Protein AF-A0A1I5PKV7-F1 (afdb_monomer_lite)

Secondary structure (DSSP, 8-state):
------------------PPP--HHHHHHHHHHHHHHHHH---HHHHHHHHHHHHHHHHHTT-HHHHHHHHHHHHHT-SS--HHHHHHHHHHHHHHHHHHHHT-HHHHHHHHHHHHHHHHHHHHHHHS--

pLDDT: mean 81.79, std 18.34, range [37.31, 97.25]

Structure (mmCIF, N/CA/C/O backbone):
data_AF-A0A1I5PKV7-F1
#
_entry.id   AF-A0A1I5PKV7-F1
#
loop_
_atom_site.group_PDB
_atom_site.id
_atom_site.type_symbol
_atom_site.label_atom_id
_atom_site.label_alt_id
_atom_site.label_comp_id
_atom_site.label_asym_id
_atom_site.label_entity_id
_atom_site.label_seq_id
_atom_site.pdbx_PDB_ins_code
_atom_site.Cartn_x
_atom_site.Cartn_y
_atom_site.Cartn_z
_atom_site.occupancy
_atom_site.B_iso_or_equiv
_atom_site.auth_seq_id
_atom_site.auth_comp_id
_atom_site.auth_asym_id
_atom_site.auth_atom_id
_atom_site.pdbx_PDB_model_num
ATOM 1 N N . MET A 1 1 ? 16.427 -5.528 67.989 1.00 38.84 1 MET A N 1
ATOM 2 C CA . MET A 1 1 ? 15.052 -5.386 67.463 1.00 38.84 1 MET A CA 1
ATOM 3 C C . MET A 1 1 ? 15.029 -4.163 66.560 1.00 38.84 1 MET A C 1
ATOM 5 O O . MET A 1 1 ? 15.044 -3.054 67.071 1.00 38.84 1 MET A O 1
ATOM 9 N N . GLY A 1 2 ? 15.132 -4.354 65.242 1.00 37.31 2 GLY A N 1
ATOM 10 C CA . GLY A 1 2 ? 15.108 -3.258 64.270 1.00 37.31 2 GLY A CA 1
ATOM 11 C C . GLY A 1 2 ? 13.691 -3.052 63.746 1.00 37.31 2 GLY A C 1
ATOM 12 O O . GLY A 1 2 ? 13.159 -3.929 63.074 1.00 37.31 2 GLY A O 1
ATOM 13 N N . LEU A 1 3 ? 13.081 -1.917 64.081 1.00 40.38 3 LEU A N 1
ATOM 14 C CA . LEU A 1 3 ? 11.834 -1.447 63.478 1.00 40.38 3 LEU A CA 1
ATOM 15 C C . LEU A 1 3 ? 12.156 -0.910 62.076 1.00 40.38 3 LEU A C 1
ATOM 17 O O . LEU A 1 3 ? 12.804 0.126 61.947 1.00 40.38 3 LEU A O 1
ATOM 21 N N . MET A 1 4 ? 11.746 -1.635 61.031 1.00 46.31 4 MET A N 1
ATOM 22 C CA . MET A 1 4 ? 11.853 -1.173 59.645 1.00 46.31 4 MET A CA 1
ATOM 23 C C . MET A 1 4 ? 10.849 -0.055 59.376 1.00 46.31 4 MET A C 1
ATOM 25 O O . MET A 1 4 ? 9.639 -0.218 59.538 1.00 46.31 4 MET A O 1
ATOM 29 N N . GLN A 1 5 ? 11.387 1.070 58.919 1.00 44.38 5 GLN A N 1
ATOM 30 C CA . GLN A 1 5 ? 10.661 2.205 58.384 1.00 44.38 5 GLN A CA 1
ATOM 31 C C . GLN A 1 5 ? 10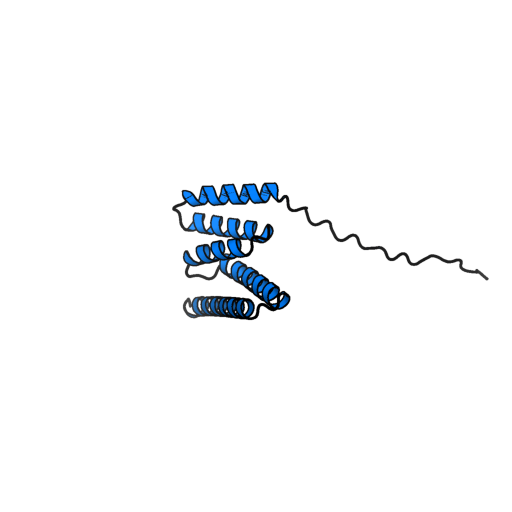.526 2.047 56.858 1.00 44.38 5 GLN A C 1
ATOM 33 O O . GLN A 1 5 ? 11.466 1.658 56.173 1.00 44.38 5 GLN A O 1
ATOM 38 N N . TRP A 1 6 ? 9.311 2.313 56.381 1.00 45.22 6 TRP A N 1
ATOM 39 C CA . TRP A 1 6 ? 8.806 2.351 55.004 1.00 45.22 6 TRP A CA 1
ATOM 40 C C . TRP A 1 6 ? 9.790 2.729 53.883 1.00 45.22 6 TRP A C 1
ATOM 42 O O . TRP A 1 6 ? 10.459 3.750 53.996 1.00 45.22 6 TRP A O 1
ATOM 52 N N . LEU A 1 7 ? 9.655 2.084 52.710 1.00 47.00 7 LEU A N 1
ATOM 53 C CA . LEU A 1 7 ? 9.795 2.765 51.414 1.00 47.00 7 LEU A CA 1
ATOM 54 C C . LEU A 1 7 ? 8.726 2.306 50.407 1.00 47.00 7 LEU A C 1
ATOM 56 O O . LEU A 1 7 ? 8.530 1.122 50.146 1.00 47.00 7 LEU A O 1
ATOM 60 N N . LYS A 1 8 ? 8.026 3.314 49.878 1.00 50.94 8 LYS A N 1
ATOM 61 C CA . LYS A 1 8 ? 6.991 3.280 48.843 1.00 50.94 8 LYS A CA 1
ATOM 62 C C . LYS A 1 8 ? 7.473 2.527 47.599 1.00 50.94 8 LYS A C 1
ATOM 64 O O . LYS A 1 8 ? 8.478 2.907 47.006 1.00 50.94 8 LYS A O 1
ATOM 69 N N . GLY A 1 9 ? 6.693 1.546 47.149 1.00 47.81 9 GLY A N 1
ATOM 70 C CA . GLY A 1 9 ? 6.793 1.007 45.795 1.00 47.81 9 GLY A CA 1
ATOM 71 C C . GLY A 1 9 ? 6.329 2.053 44.784 1.00 47.81 9 GLY A C 1
ATOM 72 O O . GLY A 1 9 ? 5.146 2.124 44.458 1.00 47.81 9 GLY A O 1
ATOM 73 N N . GLY A 1 10 ? 7.253 2.900 44.329 1.00 46.41 10 GLY A N 1
ATOM 74 C CA . GLY A 1 10 ? 7.056 3.707 43.133 1.00 46.41 10 GLY A CA 1
ATOM 75 C C . GLY A 1 10 ? 6.985 2.765 41.940 1.00 46.41 10 GLY A C 1
ATOM 76 O O . GLY A 1 10 ? 7.970 2.102 41.623 1.00 46.41 10 GLY A O 1
ATOM 77 N N . LYS A 1 11 ? 5.811 2.671 41.311 1.00 54.22 11 LYS A N 1
ATOM 78 C CA . LYS A 1 11 ? 5.700 2.102 39.970 1.00 54.22 11 LYS A CA 1
ATOM 79 C C . LYS A 1 11 ? 6.567 2.980 39.076 1.00 54.22 11 LYS A C 1
ATOM 81 O O . LYS A 1 11 ? 6.237 4.141 38.862 1.00 54.22 11 LYS A O 1
ATOM 86 N N . GLN A 1 12 ? 7.710 2.452 38.659 1.00 48.06 12 GLN A N 1
ATOM 87 C CA . GLN A 1 12 ? 8.489 3.048 37.590 1.00 48.06 12 GLN A CA 1
ATOM 88 C C . GLN A 1 12 ? 7.610 2.922 36.345 1.00 48.06 12 GLN A C 1
ATOM 90 O O . GLN A 1 12 ? 7.350 1.815 35.877 1.00 48.06 12 GLN A O 1
ATOM 95 N N . GLU A 1 13 ? 7.031 4.037 35.907 1.00 48.22 13 GLU A N 1
ATOM 96 C CA . GLU A 1 13 ? 6.468 4.141 34.568 1.00 48.22 13 GLU A CA 1
ATOM 97 C C . GLU A 1 13 ? 7.642 3.933 33.616 1.00 48.22 13 GLU A C 1
ATOM 99 O O . GLU A 1 13 ? 8.515 4.788 33.497 1.00 48.22 13 GLU A O 1
ATOM 104 N N . GLU A 1 14 ? 7.723 2.741 33.028 1.00 45.34 14 GLU A N 1
ATOM 105 C CA . GLU A 1 14 ? 8.645 2.470 31.936 1.00 45.34 14 GLU A CA 1
ATOM 106 C C . GLU A 1 14 ? 8.323 3.467 30.818 1.00 45.34 14 GLU A C 1
ATOM 108 O O . GLU A 1 14 ? 7.279 3.374 30.163 1.00 45.34 14 GLU A O 1
ATOM 113 N N . GLU A 1 15 ? 9.189 4.469 30.647 1.00 47.31 15 GLU A N 1
ATOM 114 C CA . GLU A 1 15 ? 9.140 5.387 29.517 1.00 47.31 15 GLU A CA 1
ATOM 115 C C . GLU A 1 15 ? 9.202 4.546 28.240 1.00 47.31 15 GLU A C 1
ATOM 117 O O . GLU A 1 15 ? 10.232 3.962 27.893 1.00 47.31 15 GLU A O 1
ATOM 122 N N . LYS A 1 16 ? 8.057 4.436 27.559 1.00 52.50 16 LYS A N 1
ATOM 123 C CA . LYS A 1 16 ? 7.973 3.809 26.241 1.00 52.50 16 LYS A CA 1
ATOM 124 C C . LYS A 1 16 ? 9.032 4.459 25.349 1.00 52.50 16 LYS A C 1
ATOM 126 O O . LYS A 1 16 ? 9.099 5.690 25.333 1.00 52.50 16 LYS A O 1
ATOM 131 N N . PRO A 1 17 ? 9.831 3.679 24.599 1.00 41.72 17 PRO A N 1
ATOM 132 C CA . PRO A 1 17 ? 10.849 4.249 23.732 1.00 41.72 17 PRO A CA 1
ATOM 133 C C . PRO A 1 17 ? 10.188 5.270 22.806 1.00 41.72 17 PRO A C 1
ATOM 135 O O . PRO A 1 17 ? 9.197 4.958 22.141 1.00 41.72 17 PRO A O 1
ATOM 138 N N . ALA A 1 18 ? 10.715 6.496 22.809 1.00 51.38 18 ALA A N 1
ATOM 139 C CA . ALA A 1 18 ? 10.309 7.541 21.887 1.00 51.38 18 ALA A CA 1
ATOM 140 C C . ALA A 1 18 ? 10.589 7.034 20.470 1.00 51.38 18 ALA A C 1
ATOM 142 O O . ALA A 1 18 ? 11.731 7.019 20.007 1.00 51.38 18 ALA A O 1
ATOM 143 N N . TYR A 1 19 ? 9.547 6.535 19.806 1.00 50.88 19 TYR A N 1
ATOM 144 C CA . TYR A 1 19 ? 9.611 6.227 18.387 1.00 50.88 19 TYR A CA 1
ATOM 145 C C . TYR A 1 19 ? 10.087 7.493 17.667 1.00 50.88 19 TYR A C 1
ATOM 147 O O . TYR A 1 19 ? 9.625 8.579 18.031 1.00 50.88 19 TYR A O 1
ATOM 155 N N . PRO A 1 20 ? 11.013 7.389 16.695 1.00 61.22 20 PRO A N 1
ATOM 156 C CA . PRO A 1 20 ? 11.468 8.558 15.961 1.00 61.22 20 PRO A CA 1
ATOM 157 C C . PRO A 1 20 ? 10.240 9.276 15.411 1.00 61.22 20 PRO A C 1
ATOM 159 O O . PRO A 1 20 ? 9.419 8.672 14.717 1.00 61.22 20 PRO A O 1
ATOM 162 N N . GLU A 1 21 ? 10.091 10.540 15.795 1.00 68.25 21 GLU A N 1
ATOM 163 C CA . GLU A 1 21 ? 8.958 11.358 15.398 1.00 68.25 21 GLU A CA 1
ATOM 164 C C . GLU A 1 21 ? 8.927 11.399 13.869 1.00 68.25 21 GLU A C 1
ATOM 166 O O . GLU A 1 21 ? 9.893 11.807 13.214 1.00 68.25 21 GLU A O 1
ATOM 171 N N . ILE A 1 22 ? 7.853 10.866 13.284 1.00 69.25 22 ILE A N 1
ATOM 172 C CA . ILE A 1 22 ? 7.703 10.839 11.833 1.00 69.25 22 ILE A CA 1
ATOM 173 C C . ILE A 1 22 ? 7.622 12.295 11.383 1.00 69.25 22 ILE A C 1
ATOM 175 O O . ILE A 1 22 ? 6.643 12.985 11.660 1.00 69.25 22 ILE A O 1
ATOM 179 N N . ASN A 1 23 ? 8.651 12.766 10.679 1.00 87.94 23 ASN A N 1
ATOM 180 C CA . ASN A 1 23 ? 8.620 14.090 10.079 1.00 87.94 23 ASN A CA 1
ATOM 181 C C . ASN A 1 23 ? 7.645 14.068 8.891 1.00 87.94 23 ASN A C 1
ATOM 183 O O . ASN A 1 23 ? 8.012 13.696 7.773 1.00 87.94 23 ASN A O 1
ATOM 187 N N . MET A 1 24 ? 6.393 14.439 9.166 1.00 87.31 24 MET A N 1
ATOM 188 C CA . MET A 1 24 ? 5.304 14.439 8.190 1.00 87.31 24 MET A CA 1
ATOM 189 C C . MET A 1 24 ? 5.591 15.368 7.009 1.00 87.31 24 MET A C 1
ATOM 191 O O . MET A 1 24 ? 5.295 15.005 5.879 1.00 87.31 24 MET A O 1
ATOM 195 N N . GLU A 1 25 ? 6.231 16.518 7.232 1.00 89.12 25 GLU A N 1
ATOM 196 C CA . GLU A 1 25 ? 6.594 17.451 6.157 1.00 89.12 25 GLU A CA 1
ATOM 197 C C . GLU A 1 25 ? 7.595 16.821 5.183 1.00 89.12 25 GLU A C 1
ATOM 199 O O . GLU A 1 25 ? 7.397 16.843 3.968 1.00 89.12 25 GLU A O 1
ATOM 204 N N . LYS A 1 26 ? 8.629 16.159 5.715 1.00 90.69 26 LYS A N 1
ATOM 205 C CA . LYS A 1 26 ? 9.594 15.416 4.901 1.00 90.69 26 LYS A CA 1
ATOM 206 C C . LYS A 1 26 ? 8.922 14.279 4.129 1.00 90.69 26 LYS A C 1
ATOM 208 O O . LYS A 1 26 ? 9.269 14.047 2.976 1.00 90.69 26 LYS A O 1
ATOM 213 N N . LYS A 1 27 ? 7.964 13.581 4.746 1.00 92.12 27 LYS A N 1
ATOM 214 C CA . LYS A 1 27 ? 7.221 12.484 4.109 1.00 92.12 27 LYS A CA 1
ATOM 215 C C . LYS A 1 27 ? 6.289 12.975 3.002 1.00 92.12 27 LYS A C 1
ATOM 217 O O . LYS A 1 27 ? 6.208 12.341 1.957 1.00 92.12 27 LYS A O 1
ATOM 222 N N . GLU A 1 28 ? 5.637 14.118 3.187 1.00 91.00 28 GLU A N 1
ATOM 223 C CA . GLU A 1 28 ? 4.837 14.759 2.137 1.00 91.00 28 GLU A CA 1
ATOM 224 C C . GLU A 1 28 ? 5.702 15.210 0.958 1.00 91.00 28 GLU A C 1
ATOM 226 O O . GLU A 1 28 ? 5.300 15.053 -0.195 1.00 91.00 28 GLU A O 1
ATOM 231 N N . GLN A 1 29 ? 6.902 15.731 1.225 1.00 93.25 29 GLN A N 1
ATOM 232 C CA . GLN A 1 29 ? 7.838 16.066 0.157 1.00 93.25 29 GLN A CA 1
ATOM 233 C C . GLN A 1 29 ? 8.306 14.810 -0.591 1.00 93.25 29 GLN A C 1
ATOM 235 O O . GLN A 1 29 ? 8.260 14.783 -1.815 1.00 93.25 29 GLN A O 1
ATOM 240 N N . GLU A 1 30 ? 8.645 13.741 0.133 1.00 94.69 30 GLU A N 1
ATOM 241 C CA . GLU A 1 30 ? 9.009 12.442 -0.447 1.00 94.69 30 GLU A CA 1
ATOM 242 C C . GLU A 1 30 ? 7.892 11.881 -1.351 1.00 94.69 30 GLU A C 1
ATOM 244 O O . GLU A 1 30 ? 8.168 11.413 -2.453 1.00 94.69 30 GLU A O 1
ATOM 249 N N . ILE A 1 31 ? 6.619 11.996 -0.943 1.00 94.69 31 ILE A N 1
ATOM 250 C CA . ILE A 1 31 ? 5.461 11.613 -1.774 1.00 94.69 31 ILE A CA 1
ATOM 251 C C . ILE A 1 31 ? 5.426 12.414 -3.078 1.00 94.69 31 ILE A C 1
ATOM 253 O O . ILE A 1 31 ? 5.199 11.838 -4.143 1.00 94.69 31 ILE A O 1
ATOM 257 N N . LYS A 1 32 ? 5.625 13.736 -3.010 1.00 94.62 32 LYS A N 1
ATOM 258 C CA . LYS A 1 32 ? 5.616 14.605 -4.197 1.00 94.62 32 LYS A CA 1
ATOM 259 C C . LYS A 1 32 ? 6.745 14.253 -5.156 1.00 94.62 32 LYS A C 1
ATOM 261 O O . LYS A 1 32 ? 6.492 14.115 -6.350 1.00 94.62 32 LYS A O 1
ATOM 266 N N . ASP A 1 33 ? 7.951 14.066 -4.632 1.00 94.50 33 ASP A N 1
ATOM 267 C CA . ASP A 1 33 ? 9.135 13.752 -5.431 1.00 94.50 33 ASP A CA 1
ATOM 268 C C . ASP A 1 33 ? 8.975 12.394 -6.136 1.00 94.50 33 ASP A C 1
ATOM 270 O O . ASP A 1 33 ? 9.238 12.276 -7.334 1.00 94.50 33 ASP A O 1
ATOM 274 N N . LEU A 1 34 ? 8.459 11.383 -5.424 1.00 94.44 34 LEU A N 1
ATOM 275 C CA . LEU A 1 34 ? 8.172 10.062 -5.992 1.00 94.44 34 LEU A CA 1
ATOM 276 C C . LEU A 1 34 ? 7.087 10.120 -7.073 1.00 94.44 34 LEU A C 1
ATOM 278 O O . LEU A 1 34 ? 7.263 9.532 -8.140 1.00 94.44 34 LEU A O 1
ATOM 282 N N . ARG A 1 35 ? 5.987 10.848 -6.829 1.00 94.31 35 ARG A N 1
ATOM 283 C CA . ARG A 1 35 ? 4.916 11.033 -7.823 1.00 94.31 35 ARG A CA 1
ATOM 284 C C . ARG A 1 35 ? 5.447 11.706 -9.087 1.00 94.31 35 ARG A C 1
ATOM 286 O O . ARG A 1 35 ? 5.167 11.220 -10.174 1.00 94.31 35 ARG A O 1
ATOM 293 N N . HIS A 1 36 ? 6.246 12.762 -8.946 1.00 93.56 36 HIS A N 1
ATOM 294 C CA . HIS A 1 36 ? 6.822 13.461 -10.092 1.00 93.56 36 HIS A CA 1
ATOM 295 C C . HIS A 1 36 ? 7.801 12.581 -10.880 1.00 93.56 36 HIS A C 1
ATOM 297 O O . HIS A 1 36 ? 7.757 12.552 -12.107 1.00 93.56 36 HIS A O 1
ATOM 303 N N . SER A 1 37 ? 8.645 11.803 -10.196 1.00 91.50 37 SER A N 1
ATOM 304 C CA . SER A 1 37 ? 9.527 10.847 -10.874 1.00 91.50 37 SER A CA 1
ATOM 305 C C . SER A 1 37 ? 8.733 9.854 -11.731 1.00 91.50 37 SER A C 1
ATOM 307 O O . SER A 1 37 ? 9.073 9.634 -12.894 1.00 91.50 37 SER A O 1
ATOM 309 N N . LEU A 1 38 ? 7.644 9.303 -11.184 1.00 90.31 38 LEU A N 1
ATOM 310 C CA . LEU A 1 38 ? 6.804 8.306 -11.855 1.00 90.31 38 LEU A CA 1
ATOM 311 C C . LEU A 1 38 ? 6.105 8.821 -13.128 1.00 90.31 38 LEU A C 1
ATOM 313 O O . LEU A 1 38 ? 5.684 8.005 -13.949 1.00 90.31 38 LEU A O 1
ATOM 317 N N . GLU A 1 39 ? 5.978 10.139 -13.325 1.00 89.88 39 GLU A N 1
ATOM 318 C CA . GLU A 1 39 ? 5.373 10.730 -14.534 1.00 89.88 39 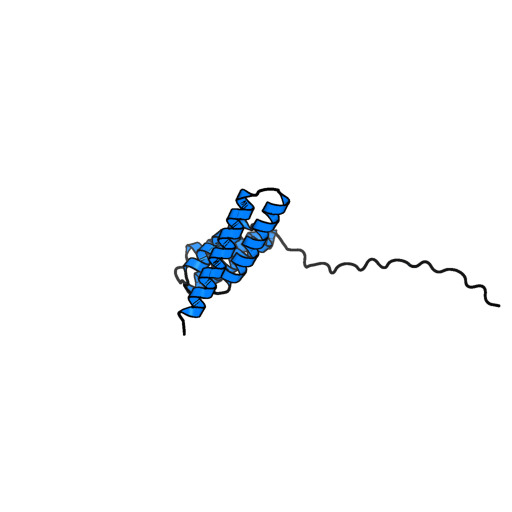GLU A CA 1
ATOM 319 C C . GLU A 1 39 ? 6.223 10.501 -15.792 1.00 89.88 39 GLU A C 1
ATOM 321 O O . GLU A 1 39 ? 5.690 10.450 -16.899 1.00 89.88 39 GLU A O 1
ATOM 326 N N . SER A 1 40 ? 7.539 10.357 -15.624 1.00 83.62 40 SER A N 1
ATOM 327 C CA . SER A 1 40 ? 8.505 10.222 -16.724 1.00 83.62 40 SER A CA 1
ATOM 328 C C . SER A 1 40 ? 9.197 8.859 -16.781 1.00 83.62 40 SER A C 1
ATOM 330 O O . SER A 1 40 ? 9.896 8.571 -17.752 1.00 83.62 40 SER A O 1
ATOM 332 N N . ASP A 1 41 ? 8.983 8.003 -15.779 1.00 82.88 41 ASP A N 1
ATOM 333 C CA . ASP A 1 41 ? 9.547 6.656 -15.740 1.00 82.88 41 ASP A CA 1
ATOM 334 C C . ASP A 1 41 ? 8.798 5.702 -16.679 1.00 82.88 41 ASP A C 1
ATOM 336 O O . ASP A 1 41 ? 7.634 5.348 -16.451 1.00 82.88 41 ASP A O 1
ATOM 340 N N . THR A 1 42 ? 9.504 5.241 -17.711 1.00 78.56 42 THR A N 1
ATOM 341 C CA . THR A 1 42 ? 9.017 4.244 -18.677 1.00 78.56 42 THR A CA 1
ATOM 342 C C . THR A 1 42 ? 9.515 2.830 -18.393 1.00 78.56 42 THR A C 1
ATOM 344 O O . THR A 1 42 ? 8.944 1.877 -18.914 1.00 78.56 42 THR A O 1
ATOM 347 N N . GLU A 1 43 ? 10.565 2.682 -17.580 1.00 87.56 43 GLU A N 1
ATOM 348 C CA . GLU A 1 43 ? 11.172 1.385 -17.273 1.00 87.56 43 GLU A CA 1
ATOM 349 C C . GLU A 1 43 ? 10.343 0.627 -16.221 1.00 87.56 43 GLU A C 1
ATOM 351 O O . GLU A 1 43 ? 10.222 1.113 -15.091 1.00 87.56 43 GLU A O 1
ATOM 356 N N . PRO A 1 44 ? 9.788 -0.560 -16.547 1.00 83.88 44 PRO A N 1
ATOM 357 C CA . PRO A 1 44 ? 8.890 -1.295 -15.653 1.00 83.88 44 PRO A CA 1
ATOM 358 C C . PRO A 1 44 ? 9.495 -1.595 -14.278 1.00 83.88 44 PRO A C 1
ATOM 360 O O . PRO A 1 44 ? 8.848 -1.357 -13.260 1.00 83.88 44 PRO A O 1
ATOM 363 N N . ASP A 1 45 ? 10.752 -2.043 -14.237 1.00 85.75 45 ASP A N 1
ATOM 364 C CA . ASP A 1 45 ? 11.420 -2.431 -12.991 1.00 85.75 45 ASP A CA 1
ATOM 365 C C . ASP A 1 45 ? 11.625 -1.243 -12.051 1.00 85.75 45 ASP A C 1
ATOM 367 O O . ASP A 1 45 ? 11.237 -1.275 -10.880 1.00 85.75 45 ASP A O 1
ATOM 371 N N . THR A 1 46 ? 12.145 -0.142 -12.588 1.00 87.94 46 THR A N 1
ATOM 372 C CA . THR A 1 46 ? 12.322 1.104 -11.837 1.00 87.94 46 THR A CA 1
ATOM 373 C C . THR A 1 46 ? 10.984 1.689 -11.389 1.00 87.94 46 THR A C 1
ATOM 375 O O . THR A 1 46 ? 10.870 2.206 -10.274 1.00 87.94 46 THR A O 1
ATOM 378 N N . ARG A 1 47 ? 9.949 1.590 -12.228 1.00 90.81 47 ARG A N 1
ATOM 379 C CA . ARG A 1 47 ? 8.604 2.061 -11.899 1.00 90.81 47 ARG A CA 1
ATOM 380 C C . ARG A 1 47 ? 8.014 1.275 -10.731 1.00 90.81 47 ARG A C 1
ATOM 382 O O . ARG A 1 47 ? 7.503 1.888 -9.799 1.00 90.81 47 ARG A O 1
ATOM 389 N N . VAL A 1 48 ? 8.137 -0.052 -10.723 1.00 89.94 48 VAL A N 1
ATOM 390 C CA . VAL A 1 48 ? 7.640 -0.888 -9.619 1.00 89.94 48 VAL A CA 1
ATOM 391 C C . VAL A 1 48 ? 8.364 -0.593 -8.311 1.00 89.94 48 VAL A C 1
ATOM 393 O O . VAL 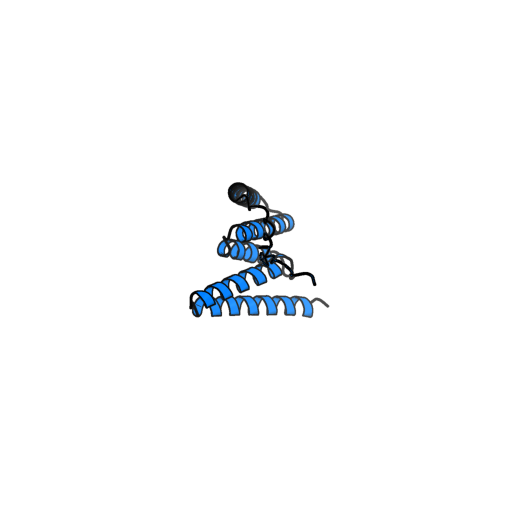A 1 48 ? 7.718 -0.476 -7.268 1.00 89.94 48 VAL A O 1
ATOM 396 N N . GLU A 1 49 ? 9.684 -0.417 -8.334 1.00 90.81 49 GLU A N 1
ATOM 397 C CA . GLU A 1 49 ? 10.433 -0.017 -7.139 1.00 90.81 49 GLU A CA 1
ATOM 398 C C . GLU A 1 49 ? 9.926 1.312 -6.563 1.00 90.81 49 GLU A C 1
ATOM 400 O O . GLU A 1 49 ? 9.669 1.408 -5.359 1.00 90.81 49 GLU A O 1
ATOM 405 N N . LYS A 1 50 ? 9.707 2.314 -7.419 1.00 93.44 50 LYS A N 1
ATOM 406 C CA . LYS A 1 50 ? 9.204 3.633 -7.011 1.00 93.44 50 LYS A CA 1
ATOM 407 C C . LYS A 1 50 ? 7.753 3.591 -6.540 1.00 93.44 50 LYS A C 1
ATOM 409 O O . LYS A 1 50 ? 7.435 4.222 -5.534 1.00 93.44 50 LYS A O 1
ATOM 414 N N . LEU A 1 51 ? 6.886 2.809 -7.186 1.00 94.00 51 LEU A N 1
ATOM 415 C CA . LEU A 1 51 ? 5.521 2.559 -6.709 1.00 94.00 51 LEU A CA 1
ATOM 416 C C . LEU A 1 51 ? 5.549 1.904 -5.322 1.00 94.00 51 LEU A C 1
ATOM 418 O O . LEU A 1 51 ? 4.860 2.344 -4.405 1.00 94.00 51 LEU A O 1
ATOM 422 N N . ASN A 1 52 ? 6.410 0.908 -5.112 1.00 93.62 52 ASN A N 1
ATOM 423 C CA . ASN A 1 52 ? 6.545 0.248 -3.813 1.00 93.62 52 ASN A CA 1
ATOM 424 C C . ASN A 1 52 ? 6.991 1.216 -2.711 1.00 93.62 52 ASN A C 1
ATOM 426 O O . ASN A 1 52 ? 6.441 1.170 -1.605 1.00 93.62 52 ASN A O 1
ATOM 430 N N . GLN A 1 53 ? 7.946 2.099 -3.018 1.00 94.94 53 GLN A N 1
ATOM 431 C CA . GLN A 1 53 ? 8.385 3.165 -2.116 1.00 94.94 53 GLN A CA 1
ATOM 432 C C . GLN A 1 53 ? 7.251 4.152 -1.825 1.00 94.94 53 GLN A C 1
ATOM 434 O O . GLN A 1 53 ? 6.969 4.426 -0.658 1.00 94.94 53 GLN A O 1
ATOM 439 N N . LEU A 1 54 ? 6.547 4.624 -2.857 1.00 96.06 54 LEU A N 1
ATOM 440 C CA . LEU A 1 54 ? 5.435 5.560 -2.715 1.00 96.06 54 LEU A CA 1
ATOM 441 C C . LEU A 1 54 ? 4.322 4.976 -1.837 1.00 96.06 54 LEU A C 1
ATOM 443 O O . LEU A 1 54 ? 3.894 5.627 -0.884 1.00 96.06 54 LEU A O 1
ATOM 447 N N . GLY A 1 55 ? 3.913 3.730 -2.084 1.00 96.00 55 GLY A N 1
ATOM 448 C CA . GLY A 1 55 ? 2.921 3.042 -1.259 1.00 96.00 55 GLY A CA 1
ATOM 449 C C . GLY A 1 55 ? 3.362 2.919 0.204 1.00 96.00 55 GLY A C 1
ATOM 450 O O . GLY A 1 55 ? 2.572 3.171 1.113 1.00 96.00 55 GLY A O 1
ATOM 451 N N . ALA A 1 56 ? 4.644 2.632 0.461 1.00 94.94 56 ALA A N 1
ATOM 452 C CA . ALA A 1 56 ? 5.172 2.557 1.824 1.00 94.94 56 ALA A CA 1
ATOM 453 C C . ALA A 1 56 ? 5.121 3.911 2.551 1.00 94.94 56 ALA A C 1
ATOM 455 O O . ALA A 1 56 ? 4.735 3.965 3.721 1.00 94.94 56 ALA A O 1
ATOM 456 N N . VAL A 1 57 ? 5.467 5.005 1.869 1.00 95.44 57 VAL A N 1
ATOM 457 C CA . VAL A 1 57 ? 5.413 6.360 2.441 1.00 95.44 57 VAL A CA 1
ATOM 458 C C . VAL A 1 57 ? 3.965 6.807 2.675 1.00 95.44 57 VAL A C 1
ATOM 460 O O . VAL A 1 57 ? 3.650 7.359 3.733 1.00 95.44 57 VAL A O 1
ATOM 463 N N . LEU A 1 58 ? 3.055 6.514 1.743 1.00 95.75 58 LEU A N 1
ATOM 464 C CA . LEU A 1 58 ? 1.619 6.773 1.901 1.00 95.75 58 LEU A CA 1
ATOM 465 C C . LEU A 1 58 ? 1.039 6.005 3.095 1.00 95.75 58 LEU A C 1
ATOM 467 O O . LEU A 1 58 ? 0.306 6.564 3.909 1.00 95.75 58 LEU A O 1
ATOM 471 N N . PHE A 1 59 ? 1.424 4.742 3.269 1.00 95.00 59 PHE A N 1
ATOM 472 C CA . PHE A 1 59 ? 0.976 3.943 4.405 1.00 95.00 59 PHE A CA 1
ATOM 473 C C . PHE A 1 59 ? 1.489 4.504 5.739 1.00 95.00 59 PHE A C 1
ATOM 475 O O . PHE A 1 59 ? 0.718 4.634 6.690 1.00 95.00 59 PHE A O 1
ATOM 482 N N . GLN A 1 60 ? 2.765 4.906 5.798 1.00 92.12 60 GLN A N 1
ATOM 483 C CA . GLN A 1 60 ? 3.374 5.527 6.984 1.00 92.12 60 GLN A CA 1
ATOM 484 C C . GLN A 1 60 ? 2.719 6.859 7.369 1.00 92.12 60 GLN A C 1
ATOM 486 O O . GLN A 1 60 ? 2.651 7.183 8.551 1.00 92.12 60 GLN A O 1
ATOM 491 N N . THR A 1 61 ? 2.220 7.616 6.391 1.00 92.00 61 THR A N 1
ATOM 492 C CA . THR A 1 61 ? 1.516 8.891 6.618 1.00 92.00 61 THR A CA 1
ATOM 493 C C . THR A 1 61 ? 0.018 8.717 6.889 1.00 92.00 61 THR A C 1
ATOM 495 O O . THR A 1 61 ? -0.703 9.699 7.043 1.00 92.00 61 THR A O 1
ATOM 498 N N . GLY A 1 62 ? -0.475 7.475 6.975 1.00 91.62 62 GLY A N 1
ATOM 499 C CA . GLY A 1 62 ? -1.882 7.169 7.243 1.00 91.62 62 GLY A CA 1
ATOM 500 C C . GLY A 1 62 ? -2.795 7.252 6.016 1.00 91.62 62 GLY A C 1
ATOM 501 O O . GLY A 1 62 ? -3.989 6.964 6.125 1.00 91.62 62 GLY A O 1
ATOM 502 N N . LYS A 1 63 ? -2.250 7.551 4.832 1.00 94.56 63 LYS A N 1
ATOM 503 C CA . LYS A 1 63 ? -2.950 7.565 3.537 1.00 94.56 63 LYS A CA 1
ATOM 504 C C . LYS A 1 63 ? -3.135 6.143 3.001 1.00 94.56 63 LYS A C 1
ATOM 506 O O . LYS A 1 63 ? -2.720 5.798 1.899 1.00 94.56 63 LYS A O 1
ATOM 511 N N . VAL A 1 64 ? -3.756 5.282 3.809 1.00 95.12 64 VAL A N 1
ATOM 512 C CA . VAL A 1 64 ? -3.847 3.835 3.549 1.00 95.12 64 VAL A CA 1
ATOM 513 C C . VAL A 1 64 ? -4.613 3.522 2.265 1.00 95.12 64 VAL A C 1
ATOM 515 O O . VAL A 1 64 ? -4.243 2.585 1.571 1.00 95.12 64 VAL A O 1
ATOM 518 N N . SER A 1 65 ? -5.659 4.288 1.929 1.00 95.56 65 SER A N 1
ATOM 519 C CA . SER A 1 65 ? -6.387 4.087 0.665 1.00 95.56 65 SER A CA 1
ATOM 520 C C . SER A 1 65 ? -5.488 4.341 -0.548 1.00 95.56 65 SER A C 1
ATOM 522 O O . SER A 1 65 ? -5.413 3.495 -1.428 1.00 95.56 65 SER A O 1
ATOM 524 N N . GLU A 1 66 ? -4.742 5.451 -0.551 1.00 96.12 66 GLU A N 1
ATOM 525 C CA . GLU A 1 66 ? -3.802 5.760 -1.636 1.00 96.12 66 GLU A CA 1
ATOM 526 C C . GLU A 1 66 ? -2.674 4.718 -1.703 1.00 96.12 66 GLU A C 1
ATOM 528 O O . GLU A 1 66 ? -2.276 4.300 -2.783 1.00 96.12 66 GLU A O 1
ATOM 533 N N . ALA A 1 67 ? -2.171 4.249 -0.554 1.00 96.75 67 ALA A N 1
ATOM 534 C CA . ALA A 1 67 ? -1.156 3.196 -0.520 1.00 96.75 67 ALA A CA 1
ATOM 535 C C . ALA A 1 67 ? -1.640 1.893 -1.181 1.00 96.75 67 ALA A C 1
ATOM 537 O O . ALA A 1 67 ? -0.872 1.244 -1.889 1.00 96.75 67 ALA A O 1
ATOM 538 N N . ILE A 1 68 ? -2.910 1.528 -0.963 1.00 96.44 68 ILE A N 1
ATOM 539 C CA . ILE A 1 68 ? -3.540 0.368 -1.602 1.00 96.44 68 ILE A CA 1
ATOM 540 C C . ILE A 1 68 ? -3.564 0.546 -3.118 1.00 96.44 68 ILE A C 1
ATOM 542 O O . ILE A 1 68 ? -3.098 -0.349 -3.811 1.00 96.44 68 ILE A O 1
ATOM 546 N N . GLU A 1 69 ? -4.041 1.685 -3.624 1.00 95.81 69 GLU A N 1
ATOM 547 C CA . GLU A 1 69 ? -4.101 1.952 -5.071 1.00 95.81 69 GLU A CA 1
ATOM 548 C C . GLU A 1 69 ? -2.718 1.827 -5.726 1.00 95.81 69 GLU A C 1
ATOM 550 O O . GLU A 1 69 ? -2.563 1.166 -6.751 1.00 95.81 69 GLU A O 1
ATOM 555 N N . ILE A 1 70 ? -1.687 2.389 -5.089 1.00 95.81 70 ILE A N 1
ATOM 556 C CA . ILE A 1 70 ? -0.311 2.336 -5.595 1.00 95.81 70 ILE A CA 1
ATOM 557 C C . ILE A 1 70 ? 0.253 0.910 -5.596 1.00 95.81 70 ILE A C 1
ATOM 559 O O . ILE A 1 70 ? 0.943 0.511 -6.538 1.00 95.81 70 ILE A O 1
ATOM 563 N N . TRP A 1 71 ? -0.017 0.112 -4.560 1.00 95.00 71 TRP A N 1
ATOM 564 C CA . TRP A 1 71 ? 0.425 -1.281 -4.555 1.00 95.00 71 TRP A CA 1
ATOM 565 C C . TRP A 1 71 ? -0.412 -2.173 -5.483 1.00 95.00 71 TRP A C 1
ATOM 567 O O . TRP A 1 71 ? 0.152 -3.113 -6.038 1.00 95.00 71 TRP A O 1
ATOM 577 N N . GLU A 1 72 ? -1.699 -1.877 -5.701 1.00 93.06 72 GLU A N 1
ATOM 578 C CA . GLU A 1 72 ? -2.536 -2.523 -6.726 1.00 93.06 72 GLU A CA 1
ATOM 579 C C . GLU A 1 72 ? -1.989 -2.240 -8.139 1.00 93.06 72 GLU A C 1
ATOM 581 O O . GLU A 1 72 ? -1.892 -3.160 -8.950 1.00 93.06 72 GLU A O 1
ATOM 586 N N . GLU A 1 73 ? -1.543 -1.008 -8.419 1.00 92.00 73 GLU A N 1
ATOM 587 C CA . GLU A 1 73 ? -0.831 -0.682 -9.664 1.00 92.00 73 GLU A CA 1
ATOM 588 C C . GLU A 1 73 ? 0.475 -1.486 -9.768 1.00 92.00 73 GLU A C 1
ATOM 590 O O . GLU A 1 73 ? 0.726 -2.135 -10.781 1.00 92.00 73 GLU A O 1
ATOM 595 N N . SER A 1 74 ? 1.278 -1.508 -8.699 1.00 90.88 74 SER A N 1
ATOM 596 C CA . SER A 1 74 ? 2.571 -2.207 -8.650 1.00 90.88 74 SER A CA 1
ATOM 597 C C . SER A 1 74 ? 2.463 -3.714 -8.920 1.00 90.88 74 SER A C 1
ATOM 599 O O . SER A 1 74 ? 3.251 -4.260 -9.693 1.00 90.88 74 SER A O 1
ATOM 601 N N . VAL A 1 75 ? 1.470 -4.407 -8.340 1.00 88.06 75 VAL A N 1
ATOM 602 C CA . VAL A 1 75 ? 1.254 -5.839 -8.630 1.00 88.06 75 VAL A CA 1
ATOM 603 C C . VAL A 1 75 ? 0.813 -6.090 -10.071 1.00 88.06 75 VAL A C 1
ATOM 605 O O . VAL A 1 75 ? 1.055 -7.176 -10.584 1.00 88.06 75 VAL A O 1
ATOM 608 N N . GLY A 1 76 ? 0.217 -5.104 -10.748 1.00 85.56 76 GLY A N 1
ATOM 609 C CA . GLY A 1 76 ? -0.174 -5.218 -12.154 1.00 85.56 76 GLY A CA 1
ATOM 610 C C . GLY A 1 76 ? 1.007 -5.348 -13.123 1.00 85.56 76 GLY A C 1
ATOM 611 O O . GLY A 1 76 ? 0.831 -5.860 -14.226 1.00 85.56 76 GLY A O 1
ATOM 612 N N . PHE A 1 77 ? 2.211 -4.932 -12.718 1.00 83.50 77 PHE A N 1
ATOM 613 C CA . PHE A 1 77 ? 3.415 -5.024 -13.549 1.00 83.50 77 PHE A CA 1
ATOM 614 C C . PHE A 1 77 ? 4.059 -6.417 -13.553 1.00 83.50 77 PHE A C 1
ATOM 616 O O . PHE A 1 77 ? 4.776 -6.743 -14.499 1.00 83.50 77 PHE A O 1
ATOM 623 N N . TYR A 1 78 ? 3.814 -7.248 -12.533 1.00 73.06 78 TYR A N 1
ATOM 624 C CA . TYR A 1 78 ? 4.433 -8.570 -12.422 1.00 73.06 78 TYR A CA 1
ATOM 625 C C . TYR A 1 78 ? 3.441 -9.650 -12.001 1.00 73.06 78 TYR A C 1
ATOM 627 O O . TYR A 1 78 ? 2.805 -9.565 -10.958 1.00 73.06 78 TYR A O 1
ATOM 635 N N . GLU A 1 79 ? 3.423 -10.756 -12.743 1.00 66.44 79 GLU A N 1
ATOM 636 C CA . GLU A 1 79 ? 2.587 -11.928 -12.437 1.00 66.44 79 GLU A CA 1
ATOM 637 C C . GLU A 1 79 ? 3.034 -12.697 -11.178 1.00 66.44 79 GLU A C 1
ATOM 639 O O . GLU A 1 79 ? 2.310 -13.554 -10.661 1.00 66.44 79 GLU A O 1
ATOM 644 N N . LYS A 1 80 ? 4.249 -12.428 -10.679 1.00 68.00 80 LYS A N 1
ATOM 645 C CA . LYS A 1 80 ? 4.822 -13.149 -9.540 1.00 68.00 80 LYS A CA 1
ATOM 646 C C . LYS A 1 80 ? 4.534 -12.440 -8.214 1.00 68.00 80 LYS A C 1
ATOM 648 O O . LYS A 1 80 ? 4.750 -11.231 -8.105 1.00 68.00 80 LYS A O 1
ATOM 653 N N . PRO A 1 81 ? 4.147 -13.193 -7.168 1.00 68.81 81 PRO A N 1
ATOM 654 C CA . PRO A 1 81 ? 4.029 -12.663 -5.821 1.00 68.81 81 PRO A CA 1
ATOM 655 C C . PRO A 1 81 ? 5.361 -12.071 -5.358 1.00 68.81 81 PRO A C 1
ATOM 657 O O . PRO A 1 81 ? 6.410 -12.707 -5.459 1.00 68.81 81 PRO A O 1
ATOM 660 N N . GLY A 1 82 ? 5.313 -10.852 -4.833 1.00 79.12 82 GLY A N 1
ATOM 661 C CA . GLY A 1 82 ? 6.495 -10.109 -4.403 1.00 79.12 82 GLY A CA 1
ATOM 662 C C . GLY A 1 82 ? 6.183 -9.135 -3.275 1.00 79.12 82 GLY A C 1
ATOM 663 O O . GLY A 1 82 ? 5.099 -9.171 -2.691 1.00 79.12 82 GLY A O 1
ATOM 664 N N . TYR A 1 83 ? 7.121 -8.231 -2.988 1.00 84.06 83 TYR A N 1
ATOM 665 C CA . TYR A 1 83 ? 6.978 -7.186 -1.966 1.00 84.06 83 TYR A CA 1
ATOM 666 C C . TYR A 1 83 ? 5.590 -6.498 -1.930 1.00 84.06 83 TYR A C 1
ATOM 668 O O . TYR A 1 83 ? 4.989 -6.473 -0.851 1.00 84.06 83 TYR A O 1
ATOM 676 N N . PRO A 1 84 ? 5.022 -6.009 -3.057 1.00 85.50 84 PRO A N 1
ATOM 677 C CA . PRO A 1 84 ? 3.722 -5.330 -3.038 1.00 85.50 84 PRO A CA 1
ATOM 678 C C . PRO A 1 84 ? 2.553 -6.222 -2.600 1.00 85.50 84 PRO A C 1
ATOM 680 O O . PRO A 1 84 ? 1.624 -5.727 -1.971 1.00 85.50 84 PRO A O 1
ATOM 683 N N . HIS A 1 85 ? 2.607 -7.541 -2.827 1.00 88.50 85 HIS A N 1
ATOM 684 C CA . HIS A 1 85 ? 1.554 -8.455 -2.364 1.00 88.50 85 HIS A CA 1
ATOM 685 C C . HIS A 1 85 ? 1.505 -8.517 -0.832 1.00 88.50 85 HIS A C 1
ATOM 687 O O . HIS A 1 85 ? 0.438 -8.412 -0.235 1.00 88.50 85 HIS A O 1
ATOM 693 N N . GLY A 1 86 ? 2.662 -8.643 -0.172 1.00 90.81 86 GLY A N 1
ATOM 694 C CA . GLY A 1 86 ? 2.724 -8.628 1.294 1.00 90.81 86 GLY A CA 1
ATOM 695 C C . GLY A 1 86 ? 2.225 -7.305 1.882 1.00 90.81 86 GLY A C 1
ATOM 696 O O . GLY A 1 86 ? 1.580 -7.290 2.929 1.00 90.81 86 GLY A O 1
ATOM 697 N N . LYS A 1 87 ? 2.467 -6.197 1.178 1.00 94.38 87 LYS A N 1
ATOM 698 C CA . LYS A 1 87 ? 2.002 -4.870 1.585 1.00 94.38 87 LYS A CA 1
ATOM 699 C C . LYS A 1 87 ? 0.513 -4.633 1.360 1.00 94.38 87 LYS A C 1
ATOM 701 O O . LYS A 1 87 ? -0.143 -4.112 2.261 1.00 94.38 87 LYS A O 1
ATOM 706 N N . LEU A 1 88 ? -0.053 -5.114 0.256 1.00 93.81 88 LEU A N 1
ATOM 707 C CA . LEU A 1 88 ? -1.506 -5.151 0.070 1.00 93.81 88 LEU A CA 1
ATOM 708 C C . LEU A 1 88 ? -2.189 -5.992 1.144 1.00 93.81 88 LEU A C 1
ATOM 710 O O . LEU A 1 88 ? -3.215 -5.582 1.682 1.00 93.81 88 LEU A O 1
ATOM 714 N N . MET A 1 89 ? -1.591 -7.128 1.510 1.00 93.94 89 MET A N 1
ATOM 715 C CA . MET A 1 89 ? -2.123 -7.986 2.564 1.00 93.94 89 MET A CA 1
ATOM 716 C C . MET A 1 89 ? -2.242 -7.228 3.899 1.00 93.94 89 MET A C 1
ATOM 718 O O . MET A 1 89 ? -3.295 -7.222 4.543 1.00 93.94 89 MET A O 1
ATOM 722 N N . GLU A 1 90 ? -1.169 -6.539 4.291 1.00 95.31 90 GLU A N 1
ATOM 723 C CA . GLU A 1 90 ? -1.118 -5.695 5.489 1.00 95.31 90 GLU A CA 1
ATOM 724 C C . GLU A 1 90 ? -2.172 -4.571 5.436 1.00 95.31 90 GLU A C 1
ATOM 726 O O . GLU A 1 90 ? -2.922 -4.359 6.394 1.00 95.31 90 GLU A O 1
ATOM 731 N N . ALA A 1 91 ? -2.284 -3.891 4.294 1.00 96.44 91 ALA A N 1
ATOM 732 C CA . ALA A 1 91 ? -3.184 -2.758 4.115 1.00 96.44 91 ALA A CA 1
ATOM 733 C C . ALA A 1 91 ? -4.668 -3.142 4.112 1.00 96.44 91 ALA A C 1
ATOM 735 O O . ALA A 1 91 ? -5.466 -2.489 4.790 1.00 96.44 91 ALA A O 1
ATOM 736 N N . TYR A 1 92 ? -5.047 -4.211 3.407 1.00 97.25 92 TYR A N 1
ATOM 737 C CA . TYR A 1 92 ? -6.422 -4.709 3.425 1.00 97.25 92 TYR A CA 1
ATOM 738 C C . TYR A 1 92 ? -6.822 -5.197 4.814 1.00 97.25 92 TYR A C 1
ATOM 740 O O . TYR A 1 92 ? -7.909 -4.868 5.276 1.00 97.25 92 TYR A O 1
ATOM 748 N N . THR A 1 93 ? -5.932 -5.898 5.525 1.00 96.56 93 THR A N 1
ATOM 749 C CA . THR A 1 93 ? -6.196 -6.338 6.907 1.00 96.56 93 THR A CA 1
ATOM 750 C C . THR A 1 93 ? -6.436 -5.143 7.827 1.00 96.56 93 THR A C 1
ATOM 752 O O . THR A 1 93 ? -7.359 -5.148 8.647 1.00 96.56 93 THR A O 1
ATOM 755 N N . LYS A 1 94 ? -5.641 -4.075 7.668 1.00 96.31 94 LYS A N 1
ATOM 756 C CA . LYS A 1 94 ? -5.858 -2.827 8.400 1.00 96.31 94 LYS A CA 1
ATOM 757 C C . LYS A 1 94 ? -7.231 -2.230 8.088 1.00 96.31 94 LYS A C 1
ATOM 759 O O . LYS A 1 94 ? -7.957 -1.888 9.017 1.00 96.31 94 LYS A O 1
ATOM 764 N N . LYS A 1 95 ? -7.598 -2.129 6.810 1.00 97.00 95 LYS A N 1
ATOM 765 C CA . LYS A 1 95 ? -8.891 -1.578 6.388 1.00 97.00 95 LYS A CA 1
ATOM 766 C C . LYS A 1 95 ? -10.083 -2.406 6.867 1.00 97.00 95 LYS A C 1
ATOM 768 O O . LYS A 1 95 ? -11.042 -1.827 7.361 1.00 97.00 95 LYS A O 1
ATOM 773 N N . GLN A 1 96 ? -9.990 -3.730 6.802 1.00 96.94 96 GLN A N 1
ATOM 774 C CA . GLN A 1 96 ? -10.986 -4.644 7.358 1.00 96.94 96 GLN A CA 1
ATOM 775 C C . GLN A 1 96 ? -11.148 -4.438 8.870 1.00 96.94 96 GLN A C 1
ATOM 777 O O . GLN A 1 96 ? -12.260 -4.343 9.381 1.00 96.94 96 GLN A O 1
ATOM 782 N N . THR A 1 97 ? -10.030 -4.305 9.588 1.00 96.00 97 THR A N 1
ATOM 783 C CA . THR A 1 97 ? -10.045 -4.055 11.034 1.00 96.00 97 THR A CA 1
ATOM 784 C C . THR A 1 97 ? -10.672 -2.707 11.375 1.00 96.00 97 THR A C 1
ATOM 786 O O . THR A 1 97 ? -11.414 -2.599 12.350 1.00 96.00 97 THR A O 1
ATOM 789 N N . ASP A 1 98 ? -10.370 -1.671 10.595 1.00 94.38 98 ASP A N 1
ATOM 790 C CA . ASP A 1 98 ? -10.958 -0.347 10.779 1.00 94.38 98 ASP A CA 1
ATOM 791 C C . ASP A 1 98 ? -12.472 -0.379 10.477 1.00 94.38 98 ASP A C 1
ATOM 793 O O . ASP A 1 98 ? -13.239 0.176 11.259 1.00 94.38 98 ASP A O 1
ATOM 797 N N . ALA A 1 99 ? -12.909 -1.128 9.457 1.00 95.31 99 ALA A N 1
ATOM 798 C CA . ALA A 1 99 ? -14.322 -1.344 9.133 1.00 95.31 99 ALA A CA 1
ATOM 799 C C . ALA A 1 99 ? -15.090 -2.077 10.250 1.00 95.31 99 ALA A C 1
ATOM 801 O O . ALA A 1 99 ? -16.162 -1.631 10.660 1.00 95.31 99 ALA A O 1
ATOM 802 N N . TRP A 1 100 ? -14.513 -3.135 10.839 1.00 95.25 100 TRP A N 1
ATOM 803 C CA . TRP A 1 100 ? -15.104 -3.794 12.014 1.00 95.25 100 TRP A CA 1
ATOM 804 C C . TRP A 1 100 ? -15.278 -2.839 13.197 1.00 95.25 100 TRP A C 1
ATOM 806 O O . TRP A 1 100 ? -16.282 -2.904 13.902 1.00 95.25 10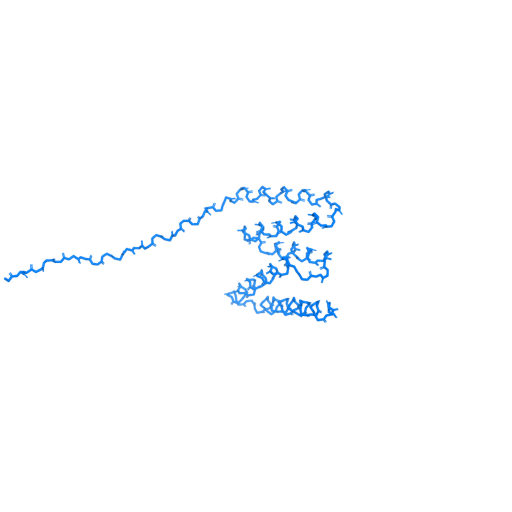0 TRP A O 1
ATOM 816 N N . LYS A 1 101 ? -14.312 -1.941 13.430 1.00 95.50 101 LYS A N 1
ATOM 817 C CA . LYS A 1 101 ? -14.394 -0.961 14.526 1.00 95.50 101 LYS A CA 1
ATOM 818 C C . LYS A 1 101 ? -15.484 0.080 14.298 1.00 95.50 101 LYS A C 1
ATOM 820 O O . LYS A 1 101 ? -16.043 0.575 15.273 1.00 95.50 101 LYS A O 1
ATOM 825 N N . THR A 1 102 ? -15.755 0.438 13.045 1.00 95.69 102 THR A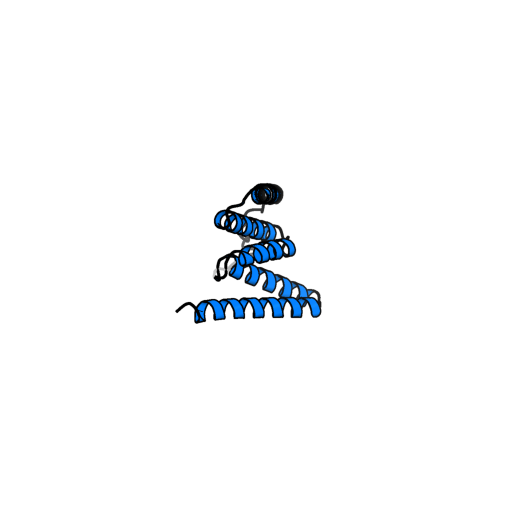 N 1
ATOM 826 C CA . THR A 1 102 ? -16.795 1.411 12.689 1.00 95.69 102 THR A CA 1
ATOM 827 C C . THR A 1 102 ? -18.168 0.776 12.476 1.00 95.69 102 THR A C 1
ATOM 829 O O . THR A 1 102 ? -19.132 1.515 12.305 1.00 95.69 102 THR A O 1
ATOM 832 N N . GLY A 1 103 ? -18.274 -0.559 12.511 1.00 95.62 103 GLY A N 1
ATOM 833 C CA . GLY A 1 103 ? -19.511 -1.282 12.199 1.00 95.62 103 GLY A CA 1
ATOM 834 C C . GLY A 1 103 ? -19.891 -1.207 10.718 1.00 95.62 103 GLY A C 1
ATOM 835 O O . GLY A 1 103 ? -21.071 -1.248 10.386 1.00 95.62 103 GLY A O 1
ATOM 836 N N . ASP A 1 104 ? -18.901 -1.028 9.841 1.00 96.56 104 ASP A N 1
ATOM 837 C CA . ASP A 1 104 ? -19.088 -1.007 8.391 1.00 96.56 104 ASP A CA 1
ATOM 838 C C . ASP A 1 104 ? -18.932 -2.433 7.845 1.00 96.56 104 ASP A C 1
ATOM 840 O O . ASP A 1 104 ? -17.841 -2.871 7.464 1.00 96.56 104 ASP A O 1
ATOM 844 N N . ASP A 1 105 ? -20.030 -3.188 7.891 1.00 94.69 105 ASP A N 1
ATOM 845 C CA . ASP A 1 105 ? -20.049 -4.595 7.487 1.00 94.69 105 ASP A CA 1
ATOM 846 C C . ASP A 1 105 ? -19.739 -4.761 5.988 1.00 94.69 105 ASP A C 1
ATOM 848 O O . ASP A 1 105 ? -18.986 -5.662 5.617 1.00 94.69 105 ASP A O 1
ATOM 852 N N . GLU A 1 106 ? -20.220 -3.848 5.135 1.00 96.94 106 GLU A N 1
ATOM 853 C CA . GLU A 1 106 ? -19.965 -3.870 3.687 1.00 96.94 106 GLU A CA 1
ATOM 854 C C . GLU A 1 106 ? -18.474 -3.690 3.386 1.00 96.94 106 GLU A C 1
ATOM 856 O O . GLU A 1 106 ? -17.877 -4.486 2.653 1.00 96.94 106 GLU A O 1
ATOM 861 N N . ALA A 1 107 ? -17.833 -2.686 3.995 1.00 94.06 107 ALA A N 1
ATOM 862 C CA . ALA A 1 107 ? -16.400 -2.491 3.827 1.00 94.06 107 ALA A CA 1
ATOM 863 C C . ALA A 1 107 ? -15.604 -3.680 4.383 1.00 94.06 107 ALA A C 1
ATOM 865 O O . ALA A 1 107 ? -14.612 -4.097 3.781 1.00 94.06 107 ALA A O 1
ATOM 866 N N . SER A 1 108 ? -16.027 -4.253 5.510 1.00 95.19 108 SER A N 1
ATOM 867 C CA . SER A 1 108 ? -15.345 -5.406 6.093 1.00 95.19 108 SER A CA 1
ATOM 868 C C . SER A 1 108 ? -15.377 -6.635 5.180 1.00 95.19 108 SER A C 1
ATOM 870 O O . SER A 1 108 ? -14.332 -7.252 4.939 1.00 95.19 108 SER A O 1
ATOM 872 N N . GLU A 1 109 ? -16.543 -6.959 4.615 1.00 96.38 109 GLU A N 1
ATOM 873 C CA . GLU A 1 109 ? -16.699 -8.049 3.647 1.00 96.38 109 GLU A CA 1
ATOM 874 C C . GLU A 1 109 ? -15.921 -7.777 2.355 1.00 96.38 109 GLU A C 1
ATOM 876 O O . GLU A 1 109 ? -15.251 -8.672 1.831 1.00 96.38 109 GLU A O 1
ATOM 881 N N . TYR A 1 110 ? -15.928 -6.531 1.875 1.00 96.69 110 TYR A N 1
ATOM 882 C CA . TYR A 1 110 ? -15.146 -6.124 0.710 1.00 96.69 110 TYR A CA 1
ATOM 883 C C . TYR A 1 110 ? -13.647 -6.391 0.905 1.00 96.69 110 TYR A C 1
ATOM 885 O O . TYR A 1 110 ? -13.003 -7.025 0.061 1.00 96.69 110 TYR A O 1
ATOM 893 N N . TYR A 1 111 ? -13.077 -5.956 2.034 1.00 96.38 111 TYR A N 1
ATOM 894 C CA . TYR A 1 111 ? -11.663 -6.199 2.311 1.00 96.38 111 TYR A CA 1
ATOM 895 C C . TYR A 1 111 ? -11.380 -7.679 2.599 1.00 96.38 111 TYR A C 1
ATOM 897 O O . TYR A 1 111 ? -10.330 -8.162 2.184 1.00 96.38 111 TYR A O 1
ATOM 905 N N . ALA A 1 112 ? -12.314 -8.432 3.191 1.00 94.94 112 ALA A N 1
ATOM 906 C CA . ALA A 1 112 ? -12.196 -9.889 3.322 1.00 94.94 112 ALA A CA 1
ATOM 907 C C . ALA A 1 112 ? -12.042 -10.572 1.952 1.00 94.94 112 ALA A C 1
ATOM 909 O O . ALA A 1 112 ? -11.126 -11.368 1.742 1.00 94.94 112 ALA A O 1
ATOM 910 N N . ALA A 1 113 ? -12.889 -10.206 0.986 1.00 96.25 113 ALA A N 1
ATOM 911 C CA . ALA A 1 113 ? -12.838 -10.757 -0.363 1.00 96.25 113 ALA A CA 1
ATOM 912 C C . ALA A 1 113 ? -11.526 -10.404 -1.087 1.00 96.25 113 ALA A C 1
ATOM 914 O O . ALA A 1 113 ? -10.956 -11.245 -1.787 1.00 96.25 113 ALA A O 1
ATOM 915 N N . LYS A 1 114 ? -11.012 -9.180 -0.895 1.00 95.25 114 LYS A N 1
ATOM 916 C CA . LYS A 1 114 ? -9.707 -8.751 -1.430 1.00 95.25 114 LYS A CA 1
ATOM 917 C C . LYS A 1 114 ? -8.550 -9.569 -0.853 1.00 95.25 114 LYS A C 1
ATOM 919 O O . LYS A 1 114 ? -7.678 -10.001 -1.606 1.00 95.25 114 LYS A O 1
ATOM 924 N N . ILE A 1 115 ? -8.569 -9.821 0.456 1.00 94.19 115 ILE A N 1
ATOM 925 C CA . ILE A 1 115 ? -7.592 -10.666 1.155 1.00 94.19 115 ILE A CA 1
ATOM 926 C C . ILE A 1 115 ? -7.603 -12.089 0.581 1.00 94.19 115 ILE A C 1
ATOM 928 O O . ILE A 1 115 ? -6.558 -12.604 0.176 1.00 94.19 115 ILE A O 1
ATOM 932 N N . ASP A 1 116 ? -8.784 -12.697 0.473 1.00 92.56 116 ASP A N 1
ATOM 933 C CA . ASP A 1 116 ? -8.941 -14.051 -0.059 1.00 92.56 116 ASP A CA 1
ATOM 934 C C . ASP A 1 116 ? -8.490 -14.157 -1.519 1.00 92.56 116 ASP A C 1
ATOM 936 O O . ASP A 1 116 ? -7.831 -15.129 -1.902 1.00 92.56 116 ASP A O 1
ATOM 940 N N . GLY A 1 117 ? -8.827 -13.158 -2.339 1.00 90.50 117 GLY A N 1
ATOM 941 C CA . GLY A 1 117 ? -8.379 -13.065 -3.727 1.00 90.50 117 GLY A CA 1
ATOM 942 C C . GLY A 1 117 ? -6.856 -13.037 -3.822 1.00 90.50 117 GLY A C 1
ATOM 943 O O . GLY A 1 117 ? -6.266 -13.861 -4.519 1.00 90.50 117 GLY A O 1
ATOM 944 N N . LEU A 1 118 ? -6.215 -12.165 -3.042 1.00 87.94 118 LEU A N 1
ATOM 945 C CA . LEU A 1 118 ? -4.761 -12.034 -3.005 1.00 87.94 118 LEU A CA 1
ATOM 946 C C . LEU A 1 118 ? -4.068 -13.336 -2.562 1.00 87.94 118 LEU A C 1
ATOM 948 O O . LEU A 1 118 ? -3.043 -13.725 -3.128 1.00 87.94 118 LEU A O 1
ATOM 952 N N . MET A 1 119 ? -4.641 -14.051 -1.588 1.00 85.50 119 MET A N 1
ATOM 953 C CA . MET A 1 119 ? -4.125 -15.346 -1.133 1.00 85.50 119 MET A CA 1
ATOM 954 C C . MET A 1 119 ? -4.254 -16.452 -2.186 1.00 85.50 119 MET A C 1
ATOM 956 O O . MET A 1 119 ? -3.369 -17.307 -2.276 1.00 85.50 119 MET A O 1
ATOM 960 N N . LYS A 1 120 ? -5.343 -16.466 -2.965 1.00 83.44 120 LYS A N 1
ATOM 961 C CA . LYS A 1 120 ? -5.545 -17.436 -4.054 1.00 83.44 120 LYS A CA 1
ATOM 962 C C . LYS A 1 120 ? -4.526 -17.224 -5.166 1.00 83.44 120 LYS A C 1
ATOM 964 O O . LYS A 1 120 ? -3.817 -18.169 -5.498 1.00 83.44 120 LYS A O 1
ATOM 969 N N . THR A 1 121 ? -4.365 -15.985 -5.630 1.00 74.50 121 THR A N 1
ATOM 970 C CA . THR A 1 121 ? -3.373 -15.640 -6.658 1.00 74.50 121 THR A CA 1
ATOM 971 C C . THR A 1 121 ? -1.965 -16.040 -6.221 1.00 74.50 121 THR A C 1
ATOM 973 O O . THR A 1 121 ? -1.240 -16.678 -6.976 1.00 74.50 121 THR A O 1
ATOM 976 N N . ASN A 1 122 ? -1.600 -15.775 -4.961 1.00 67.62 122 ASN A N 1
ATOM 977 C CA . ASN A 1 122 ? -0.292 -16.162 -4.429 1.00 67.62 122 ASN A CA 1
ATOM 978 C C . ASN A 1 122 ? -0.073 -17.691 -4.447 1.00 67.62 122 ASN A C 1
ATOM 980 O O . ASN A 1 122 ? 0.994 -18.169 -4.829 1.00 67.62 122 ASN A O 1
ATOM 984 N N . LYS A 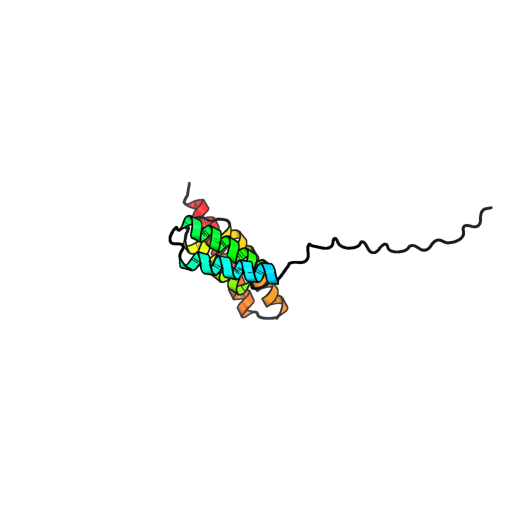1 123 ? -1.095 -18.483 -4.093 1.00 61.16 123 LYS A N 1
ATOM 985 C CA . LYS A 1 123 ? -1.021 -19.955 -4.131 1.00 61.16 123 LYS A CA 1
ATOM 986 C C . LYS A 1 123 ? -0.941 -20.511 -5.553 1.00 61.16 123 LYS A C 1
ATOM 988 O O . LYS A 1 123 ? -0.170 -21.443 -5.781 1.00 61.16 123 LYS A O 1
ATOM 993 N N . ASP A 1 124 ? -1.710 -19.961 -6.488 1.00 60.12 124 ASP A N 1
ATOM 994 C CA . ASP A 1 124 ? -1.732 -20.427 -7.876 1.00 60.12 124 ASP A CA 1
ATOM 995 C C . ASP A 1 124 ? -0.401 -20.131 -8.579 1.00 60.12 124 ASP A C 1
ATOM 997 O O . ASP A 1 124 ? 0.171 -21.028 -9.204 1.00 60.12 124 ASP A O 1
ATOM 1001 N N . SER A 1 125 ? 0.180 -18.946 -8.366 1.00 59.44 125 SER A N 1
ATOM 1002 C CA . SER A 1 125 ? 1.502 -18.605 -8.908 1.00 59.44 125 SER A CA 1
ATOM 1003 C C . SER A 1 125 ? 2.624 -19.518 -8.388 1.00 59.44 125 SER A C 1
ATOM 1005 O O . SER A 1 125 ? 3.588 -19.772 -9.105 1.00 59.44 125 SER A O 1
ATOM 1007 N N . ILE A 1 126 ? 2.509 -20.061 -7.168 1.00 58.62 126 ILE A N 1
ATOM 1008 C CA . ILE A 1 126 ? 3.471 -21.039 -6.620 1.00 58.62 126 ILE A CA 1
ATOM 1009 C C . ILE A 1 126 ? 3.242 -22.442 -7.205 1.00 58.62 126 ILE A C 1
ATOM 1011 O O . ILE A 1 126 ? 4.194 -23.196 -7.407 1.00 58.62 126 ILE A O 1
ATOM 1015 N N . ARG A 1 127 ? 1.987 -22.816 -7.482 1.00 58.34 127 ARG A N 1
ATOM 1016 C CA . ARG A 1 127 ? 1.628 -24.165 -7.943 1.00 58.34 127 ARG A CA 1
ATOM 1017 C C . ARG A 1 127 ? 1.980 -24.421 -9.411 1.00 58.34 127 ARG A C 1
ATOM 1019 O O . ARG A 1 127 ? 2.314 -25.555 -9.735 1.00 58.34 127 ARG A O 1
ATOM 1026 N N . TYR A 1 128 ? 1.913 -23.404 -10.271 1.00 54.41 128 TYR A N 1
ATOM 1027 C CA . TYR A 1 128 ? 2.180 -23.536 -11.713 1.00 54.41 128 TYR A CA 1
ATOM 1028 C C . TYR A 1 128 ? 3.631 -23.255 -12.127 1.00 54.41 128 TYR A C 1
ATOM 1030 O O . TYR A 1 128 ? 3.971 -23.429 -13.293 1.00 54.41 128 TYR A O 1
ATOM 1038 N N . ASN A 1 129 ? 4.493 -22.835 -11.198 1.00 50.69 129 ASN A N 1
ATOM 1039 C CA . ASN A 1 129 ? 5.874 -22.448 -11.493 1.00 50.69 129 ASN A CA 1
ATOM 1040 C C . ASN A 1 129 ? 6.913 -23.522 -11.083 1.00 50.69 129 ASN A C 1
ATOM 1042 O O . ASN A 1 129 ? 8.059 -23.169 -10.801 1.00 50.69 129 ASN A O 1
ATOM 1046 N N . ASN A 1 130 ? 6.506 -24.803 -11.041 1.00 42.91 130 ASN A N 1
ATOM 1047 C CA . ASN A 1 130 ? 7.357 -25.991 -10.839 1.00 42.91 130 ASN A CA 1
ATOM 1048 C C . ASN A 1 130 ? 7.271 -26.947 -12.030 1.00 42.91 130 ASN A C 1
ATOM 1050 O O . ASN A 1 130 ? 6.129 -27.242 -12.448 1.00 42.91 130 ASN A O 1
#

InterPro domains:
  IPR011990 Tetratricopeptide-like helical domain superfamily [G3DSA:1.25.40.10] (15-130)
  IPR011990 Tetratricopeptide-like helical domain superfamily [SSF48452] (45-126)

Organism: NCBI:txid1884432

Sequence (130 aa):
MGLMQWLKGGKQEEEKPAYPEINMEKKEQEIKDLRHSLESDTEPDTRVEKLNQLGAVLFQTGKVSEAIEIWEESVGFYEKPGYPHGKLMEAYTKKQTDAWKTGDDEASEYYAAKIDGLMKTNKDSIRYNN

Foldseek 3Di:
DDDDDDDDPDPPPPPDPPDPDPPLVVLVVLLVVLVVVLVPDPDLVVNLVSLLVNLVSCVVNVVLVVSLVSLVVSCVSDLADDDSLVVNLVSLVVQLVVCVVVVNVVSNVVSVVVNVVSVVSNVVNVVPPD

Radius of gyration: 22.34 Å; chains: 1; bounding box: 35×43×86 Å